Protein AF-A0A8S9LHL3-F1 (afdb_monomer)

Foldseek 3Di:
DDDDPVCVVPVDDDDPDDDPVPDDDDPVRVPDDDDDPPDDDPPPDDPDDDDDDPPDDDDPPDDPDADAEPPPRHGDDYVVPDPDDD

Solvent-accessible surface area (backbone atoms only — not comparable to full-atom values): 6345 Å² total; per-residue (Å²): 135,85,80,56,77,70,57,63,76,63,68,61,79,82,76,76,74,74,59,79,85,77,56,88,73,56,69,75,65,72,69,57,86,81,74,79,78,95,67,77,82,71,82,68,83,77,80,77,77,85,81,76,60,98,83,60,80,75,74,80,78,70,82,79,69,80,67,50,14,82,74,85,60,44,69,94,44,47,58,91,72,54,83,71,81,132

Mean predicted aligned error: 16.9 Å

pLDDT: mean 81.73, std 9.68, range [53.69, 95.31]

Radius of gyration: 30.1 Å; Cα contacts (8 Å, |Δi|>4): 29; chains: 1; bounding box: 59×50×63 Å

Sequence (86 aa):
MAHSVGEETYAGVISPHGDARDVDIPEEVSSHVVYPPNTKRQPGRRRKTRIPSTEEIRAPKKKVSKNRCGRCREEGHNRTNCTVPI

Organism: Brassica cretica (NCBI:txid69181)

Structure (mmCIF, N/CA/C/O backbone):
data_AF-A0A8S9LHL3-F1
#
_entry.id   AF-A0A8S9LHL3-F1
#
loop_
_atom_site.group_PDB
_atom_site.id
_atom_site.type_symbol
_atom_site.label_atom_id
_atom_site.label_alt_id
_atom_site.label_comp_id
_atom_site.label_asym_id
_atom_site.label_entity_id
_atom_site.label_seq_id
_atom_site.pdbx_PDB_ins_code
_atom_site.Cartn_x
_atom_site.Cartn_y
_atom_site.Cartn_z
_atom_site.occupancy
_atom_site.B_iso_or_equiv
_atom_site.auth_seq_id
_atom_site.auth_comp_id
_atom_site.auth_asym_id
_atom_site.auth_atom_id
_atom_site.pdbx_PDB_model_num
ATOM 1 N N . MET A 1 1 ? 32.964 29.438 -34.033 1.00 53.69 1 MET A N 1
ATOM 2 C CA . MET A 1 1 ? 32.246 29.313 -32.751 1.00 53.69 1 MET A CA 1
ATOM 3 C C . MET A 1 1 ? 32.976 28.241 -31.964 1.00 53.69 1 MET A C 1
ATOM 5 O O . MET A 1 1 ? 33.033 27.122 -32.449 1.00 53.69 1 MET A O 1
ATOM 9 N N . ALA A 1 2 ? 33.664 28.606 -30.881 1.00 59.62 2 ALA A N 1
ATOM 10 C CA . ALA A 1 2 ? 34.386 27.645 -30.048 1.00 59.62 2 ALA A CA 1
ATOM 11 C C . ALA A 1 2 ? 33.398 27.062 -29.034 1.00 59.62 2 ALA A C 1
ATOM 13 O O . ALA A 1 2 ? 32.792 27.827 -28.284 1.00 59.62 2 ALA A O 1
ATOM 14 N N . HIS A 1 3 ? 33.201 25.746 -29.056 1.00 60.97 3 HIS A N 1
ATOM 15 C CA . HIS A 1 3 ? 32.444 25.061 -28.013 1.00 60.97 3 HIS A CA 1
ATOM 16 C C . HIS A 1 3 ? 33.275 25.059 -26.727 1.00 60.97 3 HIS A C 1
ATOM 18 O O . HIS A 1 3 ? 34.505 24.987 -26.768 1.00 60.97 3 HIS A O 1
ATOM 24 N N . SER A 1 4 ? 32.623 25.229 -25.579 1.00 68.44 4 SER A N 1
ATOM 25 C CA . SER A 1 4 ? 33.324 25.198 -24.296 1.00 68.44 4 SER A CA 1
ATOM 26 C C . SER A 1 4 ? 33.719 23.754 -23.960 1.00 68.44 4 SER A C 1
ATOM 28 O O . SER A 1 4 ? 32.954 22.829 -24.218 1.00 68.44 4 SER A O 1
ATOM 30 N N . VAL A 1 5 ? 34.902 23.543 -23.369 1.00 66.75 5 VAL A N 1
ATOM 31 C CA . VAL A 1 5 ? 35.474 22.202 -23.082 1.00 66.75 5 VAL A CA 1
ATOM 32 C C . VAL A 1 5 ? 34.496 21.279 -22.330 1.00 66.75 5 VAL A C 1
ATOM 34 O O . VAL A 1 5 ? 34.534 20.064 -22.496 1.00 66.75 5 VAL A O 1
ATOM 37 N N . GLY A 1 6 ? 33.581 21.840 -21.532 1.00 63.91 6 GLY A N 1
ATOM 38 C CA . GLY A 1 6 ? 32.548 21.073 -20.829 1.00 63.91 6 GLY A CA 1
ATOM 39 C C . GLY A 1 6 ? 31.400 20.576 -21.719 1.00 63.91 6 GLY A C 1
ATOM 40 O O . GLY A 1 6 ? 30.850 19.513 -21.453 1.00 63.91 6 GLY A O 1
ATOM 41 N N . GLU A 1 7 ? 31.045 21.280 -22.794 1.00 64.50 7 GLU A N 1
ATOM 42 C CA . GLU A 1 7 ? 29.991 20.841 -23.724 1.00 64.50 7 GLU A CA 1
ATOM 43 C C . GLU A 1 7 ? 30.442 19.622 -24.537 1.00 64.50 7 GLU A C 1
ATOM 45 O O . GLU A 1 7 ? 29.655 18.707 -24.766 1.00 64.50 7 GLU A O 1
ATOM 50 N N . GLU A 1 8 ? 31.728 19.553 -24.889 1.00 66.50 8 GLU A N 1
ATOM 51 C CA . GLU A 1 8 ? 32.319 18.407 -25.590 1.00 66.50 8 GLU A CA 1
ATOM 52 C C . GLU A 1 8 ? 32.339 17.144 -24.716 1.00 66.50 8 GLU A C 1
ATOM 54 O O . GLU A 1 8 ? 32.074 16.049 -25.210 1.00 66.50 8 GLU A O 1
ATOM 59 N N . THR A 1 9 ? 32.569 17.282 -23.402 1.00 66.50 9 THR A N 1
ATOM 60 C CA . THR A 1 9 ? 32.614 16.129 -22.479 1.00 66.50 9 THR A CA 1
ATOM 61 C C . THR A 1 9 ? 31.280 15.399 -22.310 1.00 66.50 9 THR A C 1
ATOM 63 O O . THR A 1 9 ? 31.280 14.222 -21.957 1.00 66.50 9 THR A O 1
ATOM 66 N N . TYR A 1 10 ? 30.155 16.062 -22.599 1.00 67.06 10 TYR A N 1
ATOM 67 C CA . TYR A 1 10 ? 28.805 15.488 -22.516 1.00 67.06 10 TYR A CA 1
ATOM 68 C C . TYR A 1 10 ? 28.101 15.412 -23.879 1.00 67.06 10 TYR A C 1
ATOM 70 O O . TYR A 1 10 ? 26.910 15.112 -23.939 1.00 67.06 10 TYR A O 1
ATOM 78 N N . ALA A 1 11 ? 28.817 15.670 -24.977 1.00 71.19 11 ALA A N 1
ATOM 79 C CA . ALA A 1 11 ? 28.249 15.646 -26.324 1.00 71.19 11 ALA A CA 1
ATOM 80 C C . ALA A 1 11 ? 27.899 14.224 -26.810 1.00 71.19 11 ALA A C 1
ATOM 82 O O . ALA A 1 11 ? 27.089 14.066 -27.722 1.00 71.19 11 ALA A O 1
ATOM 83 N N . GLY A 1 12 ? 28.501 13.185 -26.221 1.00 71.38 12 GLY A N 1
ATOM 84 C CA . GLY A 1 12 ? 28.257 11.782 -26.564 1.00 71.38 12 GLY A CA 1
ATOM 85 C C . GLY A 1 12 ? 27.268 11.087 -25.625 1.00 71.38 12 GLY A C 1
ATOM 86 O O . GLY A 1 12 ? 27.223 11.366 -24.428 1.00 71.38 12 GLY A O 1
ATOM 87 N N . VAL A 1 13 ? 26.504 10.125 -26.152 1.00 73.06 13 VAL A N 1
ATOM 88 C CA . VAL A 1 13 ? 25.666 9.232 -25.335 1.00 73.06 13 VAL A CA 1
ATOM 89 C C . VAL A 1 13 ? 26.577 8.291 -24.545 1.00 73.06 13 VAL A C 1
ATOM 91 O O . VAL A 1 13 ? 27.213 7.403 -25.111 1.00 73.06 13 VAL A O 1
ATOM 94 N N . ILE A 1 14 ? 26.648 8.486 -23.230 1.00 71.38 14 ILE A N 1
ATOM 95 C CA . ILE A 1 14 ? 27.388 7.607 -22.322 1.00 71.38 14 ILE A CA 1
ATOM 96 C C . ILE A 1 14 ? 26.507 6.383 -22.059 1.00 71.38 14 ILE A C 1
ATOM 98 O O . ILE A 1 14 ? 25.474 6.496 -21.405 1.00 71.38 14 ILE A O 1
ATOM 102 N N . SER A 1 15 ? 26.914 5.227 -22.588 1.00 66.19 15 SER A N 1
ATOM 103 C CA . SER A 1 15 ? 26.201 3.944 -22.480 1.00 66.19 15 SER A CA 1
ATOM 104 C C . SER A 1 15 ? 24.821 3.939 -23.156 1.00 66.19 15 SER A C 1
ATOM 106 O O . SER A 1 15 ? 23.799 3.901 -22.468 1.00 66.19 15 SER A O 1
ATOM 108 N N . PRO A 1 16 ? 24.755 3.945 -24.503 1.00 74.38 16 PRO A N 1
ATOM 109 C CA . PRO A 1 16 ? 23.496 3.706 -25.189 1.00 74.38 16 PRO A CA 1
ATOM 110 C C . PRO A 1 16 ? 23.018 2.295 -24.837 1.00 74.38 16 PRO A C 1
ATOM 112 O O . PRO A 1 16 ? 23.617 1.297 -25.236 1.00 74.38 16 PRO A O 1
ATOM 115 N N . HIS A 1 17 ? 21.953 2.206 -24.048 1.00 75.12 17 HIS A N 1
ATOM 116 C CA . HIS A 1 17 ? 21.217 0.959 -23.928 1.00 75.12 17 HIS A CA 1
ATOM 117 C C . HIS A 1 17 ? 20.628 0.641 -25.306 1.00 75.12 17 HIS A C 1
ATOM 119 O O . HIS A 1 17 ? 20.045 1.524 -25.937 1.00 75.12 17 HIS A O 1
ATOM 125 N N . GLY A 1 18 ? 20.820 -0.591 -25.784 1.00 79.94 18 GLY A N 1
ATOM 126 C CA . GLY A 1 18 ? 20.163 -1.052 -27.006 1.00 79.94 18 GLY A CA 1
ATOM 127 C C . GLY A 1 18 ? 18.644 -0.932 -26.880 1.00 79.94 18 GLY A C 1
ATOM 128 O O . GLY A 1 18 ? 18.109 -0.978 -25.765 1.00 79.94 18 GLY A O 1
ATOM 129 N N . ASP A 1 19 ? 17.951 -0.756 -28.006 1.00 81.19 19 ASP A N 1
ATOM 130 C CA . ASP A 1 19 ? 16.492 -0.774 -27.999 1.00 81.19 19 ASP A CA 1
ATOM 131 C C . ASP 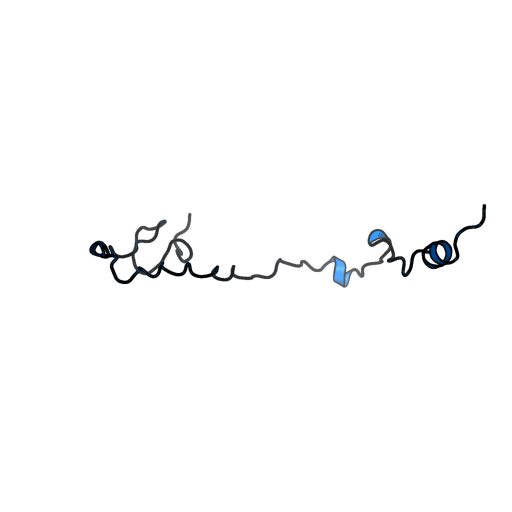A 1 19 ? 16.034 -2.158 -27.518 1.00 81.19 19 ASP A C 1
ATOM 133 O O . ASP A 1 19 ? 16.565 -3.189 -27.933 1.00 81.19 19 ASP A O 1
ATOM 137 N N . ALA A 1 20 ? 15.042 -2.202 -26.629 1.00 79.81 20 ALA A N 1
ATOM 138 C CA . ALA A 1 20 ? 14.493 -3.461 -26.133 1.00 79.81 20 ALA A CA 1
ATOM 139 C C . ALA A 1 20 ? 13.932 -4.337 -27.270 1.00 79.81 20 ALA A C 1
ATOM 141 O O . ALA A 1 20 ? 13.791 -5.545 -27.102 1.00 79.81 20 ALA A O 1
ATOM 142 N N . ARG A 1 21 ? 13.613 -3.728 -28.420 1.00 82.00 21 ARG A N 1
ATOM 143 C CA . ARG A 1 21 ? 13.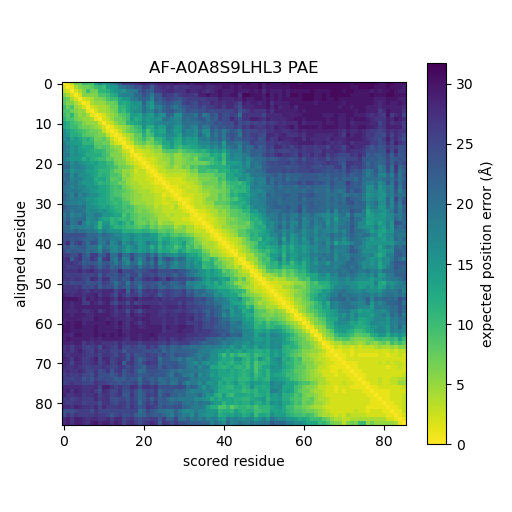150 -4.407 -29.637 1.00 82.00 21 ARG A CA 1
ATOM 144 C C . ARG A 1 21 ? 14.253 -5.152 -30.388 1.00 82.00 21 ARG A C 1
ATOM 146 O O . ARG A 1 21 ? 13.920 -6.057 -31.146 1.00 82.00 21 ARG A O 1
ATOM 153 N N . ASP A 1 22 ? 15.514 -4.789 -30.168 1.00 86.81 22 ASP A N 1
ATOM 154 C CA . ASP A 1 22 ? 16.680 -5.377 -30.838 1.00 86.81 22 ASP A CA 1
ATOM 155 C C . ASP A 1 22 ? 17.276 -6.555 -30.043 1.00 86.81 22 ASP A C 1
ATOM 157 O O . ASP A 1 22 ? 18.322 -7.095 -30.401 1.00 86.81 22 ASP A O 1
ATOM 161 N N . VAL A 1 23 ? 16.640 -6.945 -28.934 1.00 86.12 23 VAL A N 1
ATOM 162 C CA . VAL A 1 23 ? 17.095 -8.041 -28.075 1.00 86.12 23 VAL A CA 1
ATOM 163 C C . VAL A 1 23 ? 16.430 -9.346 -28.504 1.00 86.12 23 VAL A C 1
ATOM 165 O O . VAL A 1 23 ? 15.214 -9.498 -28.388 1.00 86.12 23 VAL A O 1
ATOM 168 N N . ASP A 1 24 ? 17.237 -10.319 -28.927 1.00 89.06 24 ASP A N 1
ATOM 169 C CA . ASP A 1 24 ? 16.774 -11.683 -29.185 1.00 89.06 24 ASP A CA 1
ATOM 170 C C . ASP A 1 24 ? 16.405 -12.378 -27.864 1.00 89.06 24 ASP A C 1
ATOM 172 O O . ASP A 1 24 ? 17.261 -12.677 -27.027 1.00 89.06 24 ASP A O 1
ATOM 176 N N . ILE A 1 25 ? 15.109 -12.634 -27.662 1.00 87.56 25 ILE A N 1
ATOM 177 C CA . ILE A 1 25 ? 14.585 -13.328 -26.478 1.00 87.56 25 ILE A CA 1
ATOM 178 C C . ILE A 1 25 ? 14.507 -14.834 -26.785 1.00 87.56 25 ILE A C 1
ATOM 180 O O . ILE A 1 25 ? 13.762 -15.217 -27.689 1.00 87.56 25 ILE A O 1
ATO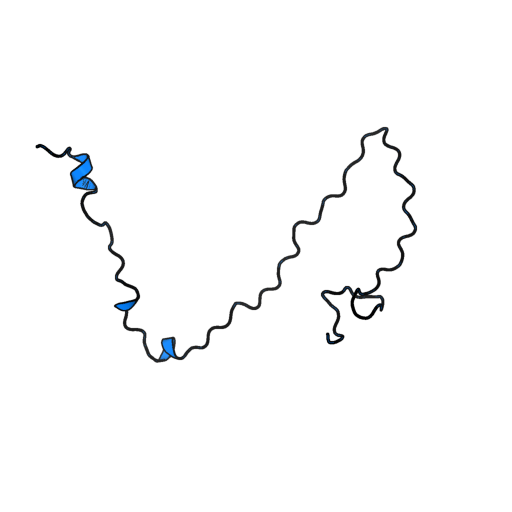M 184 N N . PRO A 1 26 ? 15.211 -15.707 -26.035 1.00 93.19 26 PRO A N 1
ATOM 185 C CA . PRO A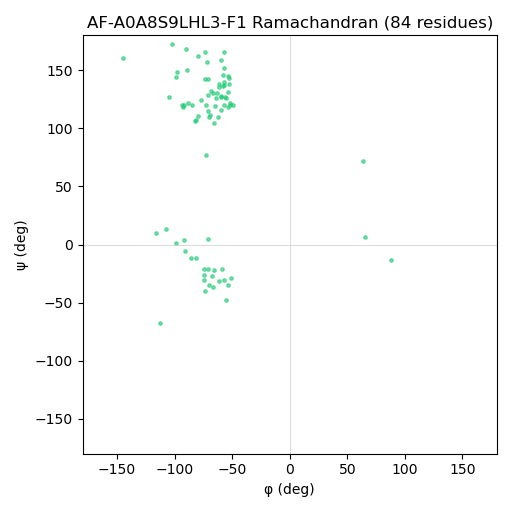 1 26 ? 15.111 -17.154 -26.213 1.00 93.19 26 PRO A CA 1
ATOM 186 C C . PRO A 1 26 ? 13.674 -17.662 -26.045 1.00 93.19 26 PRO A C 1
ATOM 188 O O . PRO A 1 26 ? 12.932 -17.171 -25.191 1.00 93.19 26 PRO A O 1
ATOM 191 N N . GLU A 1 27 ? 13.298 -18.692 -26.806 1.00 90.56 27 GLU A N 1
ATOM 192 C CA . GLU A 1 27 ? 11.936 -19.254 -26.800 1.00 90.56 27 GLU A CA 1
ATOM 193 C C . GLU A 1 27 ? 11.518 -19.813 -25.433 1.00 90.56 27 GLU A C 1
ATOM 195 O O . GLU A 1 27 ? 10.361 -19.714 -25.015 1.00 90.56 27 GLU A O 1
ATOM 200 N N . GLU A 1 28 ? 12.490 -20.322 -24.678 1.00 90.56 28 GLU A N 1
ATOM 201 C CA . GLU A 1 28 ? 12.287 -20.702 -23.287 1.00 90.56 28 GLU A CA 1
ATOM 202 C C . GLU A 1 28 ? 11.744 -19.519 -22.487 1.00 90.56 28 GLU A C 1
ATOM 204 O O . GLU A 1 28 ? 10.735 -19.671 -21.826 1.00 90.56 28 GLU A O 1
ATOM 209 N N . VAL A 1 29 ? 12.316 -18.318 -22.598 1.00 88.50 29 VAL A N 1
ATOM 210 C CA . VAL A 1 29 ? 11.883 -17.140 -21.826 1.00 88.50 29 VAL A CA 1
ATOM 211 C C . VAL A 1 29 ? 10.558 -16.574 -22.341 1.00 88.50 29 VAL A C 1
ATOM 213 O O . VAL A 1 29 ? 9.706 -16.201 -21.535 1.00 88.50 29 VAL A O 1
ATOM 216 N N . SER A 1 30 ? 10.354 -16.523 -23.661 1.00 87.75 30 SER A N 1
ATOM 217 C CA . SER A 1 30 ? 9.135 -15.951 -24.256 1.00 87.75 30 SER A CA 1
ATOM 218 C C . SER A 1 30 ? 7.877 -16.779 -23.971 1.00 87.75 30 SER A C 1
ATOM 220 O O . SER A 1 30 ? 6.779 -16.228 -23.895 1.00 87.75 30 SER A O 1
ATOM 222 N N . SER A 1 31 ? 8.034 -18.089 -23.763 1.00 91.50 31 SER A N 1
ATOM 223 C CA . SER A 1 31 ? 6.940 -19.005 -23.427 1.00 91.50 31 SER A CA 1
ATOM 224 C C . SER A 1 31 ? 6.541 -18.995 -21.944 1.00 91.50 31 SER A C 1
ATOM 226 O O . SER A 1 31 ? 5.488 -19.535 -21.590 1.00 91.50 31 SER A O 1
ATOM 228 N N . HIS A 1 32 ? 7.325 -18.366 -21.058 1.00 91.25 32 HIS A N 1
ATOM 229 C CA . HIS A 1 32 ? 6.987 -18.300 -19.634 1.00 91.25 32 HIS A CA 1
ATOM 230 C C . HIS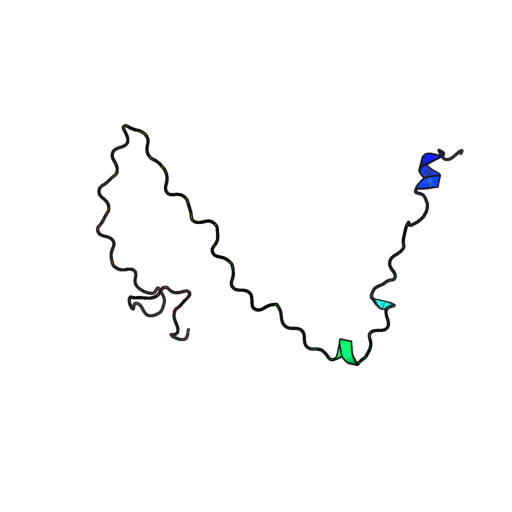 A 1 32 ? 5.814 -17.347 -19.372 1.00 91.25 32 HIS A C 1
ATOM 232 O O . HIS A 1 32 ? 5.896 -16.135 -19.570 1.00 91.25 32 HIS A O 1
ATOM 238 N N . VAL A 1 33 ? 4.735 -17.885 -18.803 1.00 91.00 33 VAL A N 1
ATOM 239 C CA . VAL A 1 33 ? 3.628 -17.078 -18.277 1.00 91.00 33 VAL A CA 1
ATOM 240 C C . VAL A 1 33 ? 3.993 -16.581 -16.878 1.00 91.00 33 VAL A C 1
ATOM 242 O O . VAL A 1 33 ? 3.979 -17.341 -15.909 1.00 91.00 33 VAL A O 1
ATOM 245 N N . VAL A 1 34 ? 4.313 -15.291 -16.759 1.00 89.38 34 VAL A N 1
ATOM 246 C CA . VAL A 1 34 ? 4.622 -14.654 -15.471 1.00 89.38 34 VAL A CA 1
ATOM 247 C C . VAL A 1 34 ? 3.363 -14.018 -14.889 1.00 89.38 34 VAL A C 1
ATOM 249 O O . VAL A 1 34 ? 2.769 -13.116 -15.479 1.00 89.38 34 VAL A O 1
ATOM 252 N N . TYR A 1 35 ? 2.967 -14.461 -13.698 1.00 90.81 35 TYR A N 1
ATOM 253 C CA . TYR A 1 35 ? 1.892 -13.825 -12.942 1.00 90.81 35 TYR A CA 1
ATOM 254 C C . TYR A 1 35 ? 2.440 -12.711 -12.045 1.00 90.81 35 TYR A C 1
ATOM 256 O O . TYR A 1 35 ? 3.564 -12.816 -11.545 1.00 90.81 35 TYR A O 1
ATOM 264 N N . PRO A 1 36 ? 1.645 -11.662 -11.770 1.00 88.62 36 PRO A N 1
ATOM 265 C CA . PRO A 1 36 ? 1.985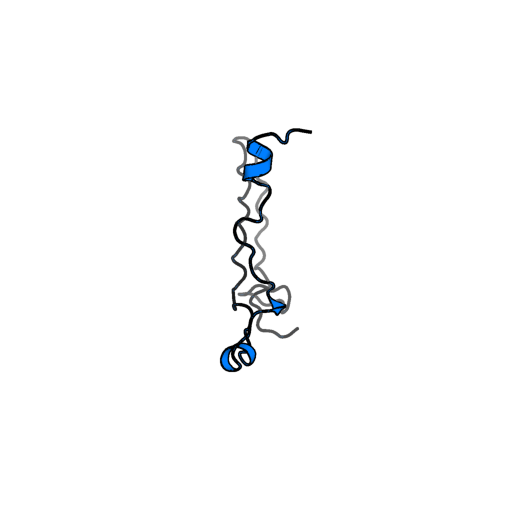 -10.698 -10.737 1.00 88.62 36 PRO A CA 1
ATOM 266 C C . PRO A 1 36 ? 2.262 -11.415 -9.410 1.00 88.62 36 PRO A C 1
ATOM 268 O O . PRO A 1 36 ? 1.590 -12.405 -9.094 1.00 88.62 36 PRO A O 1
ATOM 271 N N . PRO A 1 37 ? 3.209 -10.919 -8.598 1.00 88.00 37 PRO A N 1
ATOM 272 C CA . PRO A 1 37 ? 3.502 -11.538 -7.320 1.00 88.00 37 PRO A CA 1
ATOM 273 C C . PRO A 1 37 ? 2.237 -11.527 -6.458 1.00 88.00 37 PRO A C 1
ATOM 275 O O . PRO A 1 37 ? 1.613 -10.478 -6.260 1.00 88.00 37 PRO A O 1
ATOM 278 N N . ASN A 1 38 ? 1.863 -12.697 -5.934 1.00 85.38 38 ASN A N 1
ATOM 279 C CA . ASN A 1 38 ? 0.702 -12.845 -5.061 1.00 85.38 38 ASN A CA 1
ATOM 280 C C . ASN A 1 38 ? 1.007 -12.234 -3.686 1.00 85.38 38 ASN A C 1
ATOM 282 O O . ASN A 1 38 ? 1.342 -12.916 -2.718 1.00 85.38 38 ASN A O 1
ATOM 286 N N . THR A 1 39 ? 0.955 -10.908 -3.625 1.00 83.38 39 THR A N 1
ATOM 287 C CA . THR A 1 39 ? 1.251 -10.128 -2.431 1.00 83.38 39 THR A CA 1
ATOM 288 C C . THR A 1 39 ? -0.045 -9.62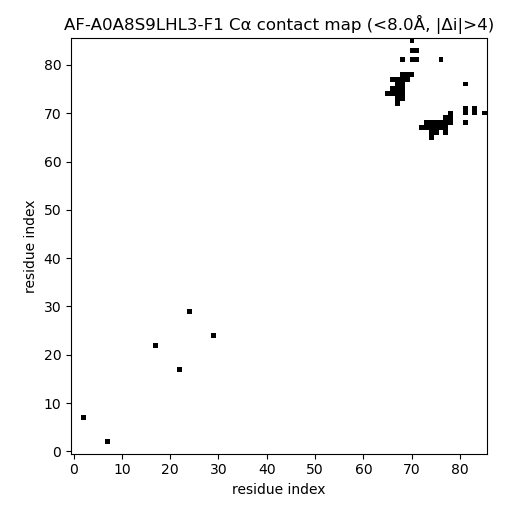4 -1.822 1.00 83.38 39 THR A C 1
ATOM 290 O O . THR A 1 39 ? -0.875 -8.977 -2.463 1.00 83.38 39 THR A O 1
ATOM 293 N N . LYS A 1 40 ? -0.227 -9.899 -0.530 1.00 79.88 40 LYS A N 1
ATOM 294 C CA . LYS A 1 40 ? -1.275 -9.235 0.243 1.00 79.88 40 LYS A CA 1
ATOM 295 C C . LYS A 1 40 ? -0.885 -7.769 0.384 1.00 79.88 40 LYS A C 1
ATOM 297 O O . LYS A 1 40 ? 0.240 -7.468 0.785 1.00 79.88 40 LYS A O 1
ATOM 302 N N . ARG A 1 41 ? -1.822 -6.854 0.108 1.00 79.94 41 ARG A N 1
ATOM 303 C CA . ARG A 1 41 ? -1.646 -5.443 0.476 1.00 79.94 41 ARG A CA 1
ATOM 304 C C . ARG A 1 41 ? -1.327 -5.392 1.964 1.00 79.94 41 ARG A C 1
ATOM 306 O O . ARG A 1 41 ? -2.133 -5.846 2.779 1.00 79.94 41 ARG A O 1
ATOM 313 N N . GLN A 1 42 ? -0.151 -4.872 2.299 1.00 81.31 42 GLN A N 1
ATOM 314 C CA . GLN A 1 42 ? 0.230 -4.702 3.692 1.00 81.31 42 GLN A CA 1
ATOM 315 C C . GLN A 1 42 ? -0.825 -3.832 4.383 1.00 81.31 42 GLN A C 1
ATOM 317 O O . GLN A 1 42 ? -1.321 -2.875 3.772 1.00 81.31 42 GLN A O 1
ATOM 322 N N . PRO A 1 43 ? -1.202 -4.147 5.634 1.00 77.00 43 PRO A N 1
ATOM 323 C CA . PRO A 1 43 ? -2.043 -3.260 6.412 1.00 77.00 43 PRO A CA 1
ATOM 324 C C . PRO A 1 43 ? -1.409 -1.870 6.394 1.00 77.00 43 PRO A C 1
ATOM 326 O O . PRO A 1 43 ? -0.252 -1.701 6.777 1.00 77.00 43 PRO A O 1
ATOM 329 N N . GLY A 1 44 ? -2.152 -0.875 5.910 1.00 85.25 44 GLY A N 1
ATOM 330 C CA . GLY A 1 44 ? -1.684 0.503 5.948 1.00 85.25 44 GLY A CA 1
ATOM 331 C C . GLY A 1 44 ? -1.367 0.923 7.383 1.00 85.25 44 GLY A C 1
ATOM 332 O O . GLY A 1 44 ? -1.781 0.284 8.356 1.00 85.25 44 GLY A O 1
ATOM 333 N N . ARG A 1 45 ? -0.658 2.042 7.536 1.00 83.56 45 ARG A N 1
ATOM 334 C CA . ARG A 1 45 ? -0.339 2.579 8.859 1.00 83.56 45 ARG A CA 1
ATOM 335 C C . ARG A 1 45 ? -1.611 2.716 9.695 1.00 83.56 45 ARG A C 1
ATOM 337 O O . ARG A 1 45 ? -2.521 3.469 9.340 1.00 83.56 45 ARG A O 1
ATOM 344 N N . ARG A 1 46 ? -1.659 2.023 10.837 1.00 75.81 46 ARG A N 1
ATOM 345 C CA . ARG A 1 46 ? -2.773 2.150 11.781 1.00 75.81 46 ARG A CA 1
ATOM 346 C C . ARG A 1 46 ? -2.921 3.625 12.152 1.00 75.81 46 ARG A C 1
ATOM 348 O O . ARG A 1 46 ? -1.952 4.269 12.561 1.00 75.81 46 ARG A O 1
ATOM 355 N N . ARG A 1 47 ? -4.128 4.175 11.990 1.00 77.31 47 ARG A N 1
ATOM 356 C CA . ARG A 1 47 ? -4.424 5.541 12.436 1.00 77.31 47 ARG A CA 1
ATOM 357 C C . ARG A 1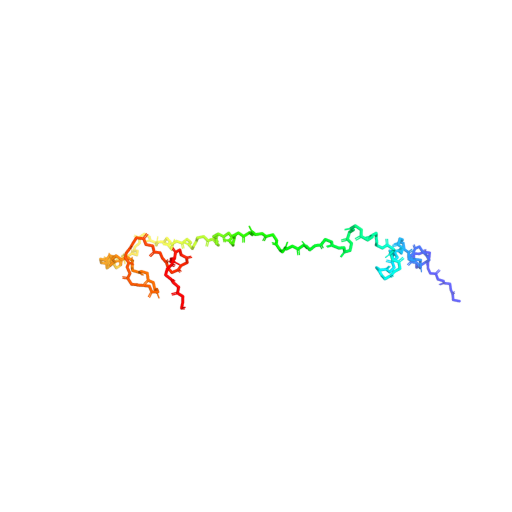 47 ? -4.126 5.610 13.935 1.00 77.31 47 ARG A C 1
ATOM 359 O O . ARG A 1 47 ? -4.709 4.848 14.706 1.00 77.31 47 ARG A O 1
ATOM 366 N N . LYS A 1 48 ? -3.196 6.480 14.343 1.00 78.88 48 LYS A N 1
ATOM 367 C CA . LYS A 1 48 ? -2.992 6.775 15.764 1.00 78.88 48 LYS A CA 1
ATOM 368 C C . LYS A 1 48 ? -4.274 7.437 16.259 1.00 78.88 48 LYS A C 1
ATOM 370 O O . LYS A 1 48 ? -4.744 8.395 15.648 1.00 78.88 48 LYS A O 1
ATOM 375 N N . THR A 1 49 ? -4.865 6.906 17.322 1.00 73.62 49 THR A N 1
ATOM 376 C CA . THR A 1 49 ? -5.940 7.614 18.019 1.00 73.62 49 THR A CA 1
ATOM 377 C C . THR A 1 49 ? -5.376 8.923 18.557 1.00 73.62 49 THR A C 1
ATOM 379 O O . THR A 1 49 ? -4.252 8.940 19.060 1.00 73.62 49 THR A O 1
ATOM 382 N N . ARG A 1 50 ? -6.139 10.011 18.441 1.00 83.31 50 ARG A N 1
ATOM 383 C CA . ARG A 1 50 ? -5.752 11.320 18.975 1.00 83.31 50 ARG A CA 1
ATOM 384 C C . ARG A 1 50 ? -5.497 11.216 20.485 1.00 83.31 50 ARG A C 1
ATOM 386 O O . ARG A 1 50 ? -6.269 10.568 21.194 1.00 83.31 50 ARG A O 1
ATOM 393 N N . ILE A 1 51 ? -4.419 11.835 20.958 1.00 81.81 51 ILE A N 1
ATOM 394 C CA . ILE A 1 51 ? -4.127 11.975 22.388 1.00 81.81 51 ILE A CA 1
ATOM 395 C C . 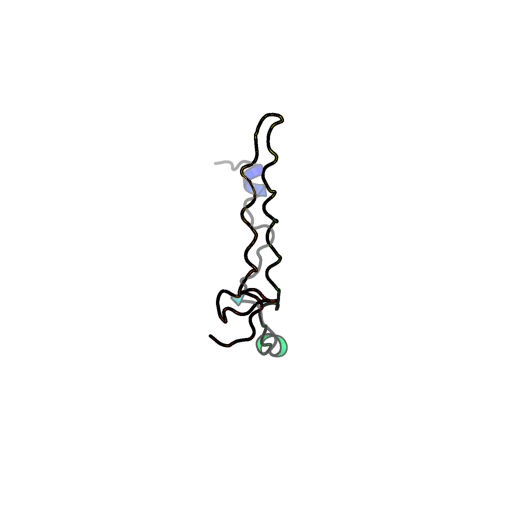ILE A 1 51 ? -4.820 13.268 22.855 1.00 81.81 51 ILE A C 1
ATOM 397 O O . ILE A 1 51 ? -4.576 14.307 22.244 1.00 81.81 51 ILE A O 1
ATOM 401 N N . PRO A 1 52 ? -5.722 13.218 23.851 1.00 79.19 52 PRO A N 1
ATOM 402 C CA . PRO A 1 52 ? -6.356 14.412 24.406 1.00 79.19 52 PRO A CA 1
ATOM 403 C C . PRO A 1 52 ? -5.379 15.244 25.241 1.00 79.19 52 PRO A C 1
ATOM 405 O O . PRO A 1 52 ? -4.404 14.704 25.767 1.00 79.19 52 PRO A O 1
ATOM 408 N N . SER A 1 53 ? -5.669 16.535 25.392 1.00 85.88 53 SER A N 1
ATOM 409 C CA . SER A 1 53 ? -5.023 17.386 26.396 1.00 85.88 53 SER A CA 1
ATOM 410 C C . SER A 1 53 ? -5.537 17.060 27.804 1.00 85.88 53 SER A C 1
ATOM 412 O O . SER A 1 53 ? -6.552 16.380 27.962 1.00 85.88 53 SER A O 1
ATOM 414 N N . THR A 1 54 ? -4.833 17.546 28.830 1.00 82.38 54 THR A N 1
ATOM 415 C CA . THR A 1 54 ? -5.113 17.260 30.249 1.00 82.38 54 THR A CA 1
ATOM 416 C C . THR A 1 54 ? -6.556 17.566 30.663 1.00 82.38 54 THR A C 1
ATOM 418 O O . THR A 1 54 ? -7.125 16.827 31.459 1.00 82.38 54 THR A O 1
ATOM 421 N N . GLU A 1 55 ? -7.166 18.606 30.096 1.00 88.94 55 GLU A N 1
ATOM 422 C CA . GLU A 1 55 ? -8.516 19.061 30.463 1.00 88.94 55 GLU A CA 1
ATOM 423 C C . GLU A 1 55 ? -9.618 18.562 29.517 1.00 88.94 55 GLU A C 1
ATOM 425 O O . GLU A 1 55 ? -10.794 18.875 29.693 1.00 88.94 55 GLU A O 1
ATOM 430 N N . GLU A 1 56 ? -9.280 17.772 28.496 1.00 87.38 56 GLU A N 1
ATOM 431 C CA . GLU A 1 56 ? -10.288 17.306 27.553 1.00 87.38 56 GLU A CA 1
ATOM 432 C C . GLU A 1 56 ? -11.060 16.093 28.100 1.00 87.38 56 GLU A C 1
ATOM 434 O O . GLU A 1 56 ? -10.580 14.952 28.112 1.00 87.38 56 GLU A O 1
ATOM 439 N N . ILE A 1 57 ? -12.315 16.330 28.490 1.00 80.19 57 ILE A N 1
ATOM 440 C CA . ILE A 1 57 ? -13.251 15.287 28.919 1.00 80.19 57 ILE A CA 1
ATOM 441 C C . ILE A 1 57 ? -13.677 14.454 27.704 1.00 80.19 57 ILE A C 1
ATOM 443 O O . ILE A 1 57 ? -14.352 14.929 26.789 1.00 80.19 57 ILE A O 1
ATOM 447 N N . ARG A 1 58 ? -13.312 13.167 27.695 1.00 73.00 58 ARG A N 1
ATOM 448 C CA . ARG A 1 58 ? -13.758 12.237 26.649 1.00 73.00 58 ARG A CA 1
ATOM 449 C C . ARG A 1 58 ? -15.245 11.941 26.820 1.00 73.00 58 ARG A C 1
ATOM 451 O O . ARG A 1 58 ? -15.664 11.490 27.883 1.00 73.00 58 ARG A O 1
ATOM 458 N N . ALA A 1 59 ? -16.016 12.090 25.743 1.00 79.12 59 ALA A N 1
ATOM 459 C CA . ALA A 1 59 ? -17.381 11.579 25.695 1.00 79.12 59 ALA A CA 1
ATOM 460 C C . ALA A 1 59 ? -17.411 10.081 26.079 1.00 79.12 59 ALA A C 1
ATOM 462 O O . ALA A 1 59 ? -16.489 9.337 25.709 1.00 79.12 59 ALA A O 1
ATOM 463 N N . PRO A 1 60 ? -18.452 9.613 26.795 1.00 76.56 60 PRO A N 1
ATOM 464 C CA . PRO A 1 60 ? -18.573 8.211 27.164 1.00 76.56 60 PRO A CA 1
ATOM 465 C C . PRO A 1 60 ? -18.522 7.347 25.904 1.00 76.56 60 PRO A C 1
ATOM 467 O O . PRO A 1 60 ? -19.257 7.569 24.936 1.00 76.56 60 PRO A O 1
ATOM 470 N N . LYS A 1 61 ? -17.618 6.360 25.896 1.00 70.81 61 LYS A N 1
ATOM 471 C CA . LYS A 1 61 ? -17.512 5.414 24.784 1.00 70.81 61 LYS A CA 1
ATOM 472 C C . LYS A 1 61 ? -18.855 4.698 24.659 1.00 70.81 61 LYS A C 1
ATOM 474 O O . LYS A 1 61 ? -19.252 3.973 25.570 1.00 70.81 61 LYS A O 1
ATOM 479 N N . LYS A 1 62 ? -19.550 4.890 23.533 1.00 74.25 62 LYS A N 1
ATOM 480 C CA . LYS A 1 62 ? -20.725 4.078 23.190 1.00 74.25 62 LYS A CA 1
ATOM 481 C C . LYS A 1 62 ? -20.325 2.604 23.286 1.00 74.25 62 LYS A C 1
ATOM 483 O O . LYS A 1 62 ? -19.222 2.248 22.864 1.00 74.25 62 LYS A O 1
ATOM 488 N N . LYS A 1 63 ? -21.204 1.763 23.849 1.00 73.19 63 LYS A N 1
ATOM 489 C CA . LYS A 1 63 ? -21.005 0.307 23.878 1.00 73.19 63 LYS A CA 1
ATOM 490 C C . LYS A 1 63 ? -20.642 -0.135 22.462 1.00 73.19 63 LYS A C 1
ATOM 492 O O . LYS A 1 63 ? -21.396 0.130 21.528 1.00 73.19 63 LYS A O 1
ATOM 497 N N . VAL A 1 64 ? -19.462 -0.732 22.303 1.00 71.50 64 VAL A N 1
ATOM 498 C CA . VAL A 1 64 ? -19.002 -1.228 21.006 1.00 71.50 64 VAL A CA 1
ATOM 499 C C . VAL A 1 64 ? -19.945 -2.361 20.628 1.00 71.50 64 VAL A C 1
ATOM 501 O O . VAL A 1 64 ? -19.895 -3.436 21.223 1.00 71.50 64 VAL A O 1
ATOM 504 N N . SER A 1 65 ? -20.857 -2.105 19.690 1.00 76.31 65 SER A N 1
ATOM 505 C CA . SER A 1 65 ? -21.627 -3.174 19.064 1.00 76.31 65 SER A CA 1
ATOM 506 C C . SER A 1 65 ? -20.639 -4.149 18.442 1.00 76.31 65 SER A C 1
ATOM 508 O O . SER A 1 65 ? -19.665 -3.713 17.822 1.00 76.31 65 SER A O 1
ATOM 510 N N . LYS A 1 66 ? -20.873 -5.451 18.594 1.00 82.50 66 LYS A N 1
ATOM 511 C CA . LYS A 1 66 ? -20.018 -6.458 17.970 1.00 82.50 66 LYS A CA 1
ATOM 512 C C . LYS A 1 66 ? -19.908 -6.176 16.470 1.00 82.50 66 LYS A C 1
ATOM 514 O O . LYS A 1 66 ? -20.914 -5.926 15.804 1.00 82.50 66 LYS A O 1
ATOM 519 N N . ASN A 1 67 ? -18.681 -6.170 15.955 1.00 85.50 67 ASN A N 1
ATOM 520 C CA . ASN A 1 67 ? -18.444 -5.927 14.539 1.00 85.50 67 ASN A CA 1
ATOM 521 C C . ASN A 1 67 ? -19.065 -7.071 13.731 1.00 85.50 67 ASN A C 1
ATOM 523 O O . ASN A 1 67 ? -18.669 -8.225 13.890 1.00 85.50 67 ASN A O 1
ATOM 527 N N . ARG A 1 68 ? -20.020 -6.732 12.863 1.00 93.19 68 ARG A N 1
ATOM 528 C CA . ARG A 1 68 ? -20.631 -7.657 11.906 1.00 93.19 68 ARG A CA 1
ATOM 529 C C . ARG A 1 68 ? -19.998 -7.485 10.534 1.00 93.19 68 ARG A C 1
ATOM 531 O O . ARG A 1 68 ? -19.659 -6.371 10.125 1.00 93.19 68 ARG A O 1
ATOM 538 N N . CYS A 1 69 ? -19.854 -8.584 9.811 1.00 94.12 69 CYS A N 1
ATOM 539 C CA . CYS A 1 69 ? -19.329 -8.595 8.462 1.00 94.12 69 CYS A CA 1
ATOM 540 C C . CYS A 1 69 ? -20.207 -7.741 7.534 1.00 94.12 69 CYS A C 1
ATOM 542 O O . CYS A 1 69 ? -21.409 -7.958 7.412 1.00 94.12 69 CYS A O 1
ATOM 544 N N . GLY A 1 70 ? -19.605 -6.796 6.810 1.00 91.12 70 GLY A N 1
ATOM 545 C CA . GLY A 1 70 ? -20.319 -5.950 5.845 1.00 91.12 70 GLY A CA 1
ATOM 546 C C . GLY A 1 70 ? -20.788 -6.665 4.567 1.00 91.12 70 GLY A C 1
ATOM 547 O O . GLY A 1 70 ? -21.242 -5.985 3.650 1.00 91.12 70 GLY A O 1
ATOM 548 N N . ARG A 1 71 ? -20.612 -7.992 4.458 1.00 94.12 71 ARG A N 1
ATOM 549 C CA . ARG A 1 71 ? -21.152 -8.838 3.377 1.00 94.12 71 ARG A CA 1
ATOM 550 C C . ARG A 1 71 ? -22.220 -9.789 3.927 1.00 94.12 71 ARG A C 1
ATOM 552 O O . ARG A 1 71 ? -23.391 -9.588 3.636 1.00 94.12 71 ARG A O 1
ATOM 559 N N . CYS A 1 72 ? -21.843 -10.756 4.769 1.00 95.31 72 CYS A N 1
ATOM 560 C CA . CYS A 1 72 ? -22.768 -11.776 5.286 1.00 95.31 72 CYS A CA 1
ATOM 561 C C . CYS A 1 72 ? -23.463 -11.417 6.612 1.00 95.31 72 CYS A C 1
ATOM 563 O O . CYS A 1 72 ? -24.331 -12.155 7.058 1.00 95.31 72 CYS A O 1
ATOM 565 N N . ARG A 1 73 ? -23.115 -10.289 7.250 1.00 93.56 73 ARG A N 1
ATOM 566 C CA . ARG A 1 73 ? -23.692 -9.810 8.527 1.00 93.56 73 ARG A CA 1
ATOM 567 C C . ARG A 1 73 ? -23.414 -10.700 9.750 1.00 93.56 73 ARG A C 1
ATOM 569 O O . ARG A 1 73 ? -23.900 -10.378 10.833 1.00 93.56 73 ARG A O 1
ATOM 576 N N . GLU A 1 74 ? -22.590 -11.736 9.611 1.00 94.12 74 GLU A N 1
ATOM 577 C CA . GLU A 1 74 ? -22.132 -12.588 10.715 1.00 94.12 74 GLU A CA 1
ATOM 578 C C . GLU A 1 74 ? -20.987 -11.952 11.515 1.00 94.12 74 GLU A C 1
ATOM 580 O O . GLU A 1 74 ? -20.322 -11.016 11.065 1.00 94.12 74 GLU A O 1
ATOM 585 N N . GLU A 1 75 ? -20.763 -12.456 12.725 1.00 93.50 75 GLU A N 1
ATOM 586 C CA . GLU A 1 75 ? -19.685 -12.020 13.617 1.00 93.50 75 GLU A CA 1
ATOM 587 C C . GLU A 1 75 ? -18.403 -12.848 13.389 1.00 93.50 75 GLU A C 1
ATOM 589 O O . GLU A 1 75 ? -18.401 -13.861 12.695 1.00 93.50 75 GLU A O 1
ATOM 594 N N . GLY A 1 76 ? -17.277 -12.409 13.959 1.00 92.19 76 GLY A N 1
ATOM 595 C CA . GLY A 1 76 ? -16.013 -13.164 13.935 1.00 92.19 76 GLY A CA 1
ATOM 596 C C . GLY A 1 76 ? -15.113 -12.909 12.723 1.00 92.19 76 GLY A C 1
ATOM 597 O O . GLY A 1 76 ? -13.926 -13.221 12.773 1.00 92.19 76 GLY A O 1
ATOM 598 N N . HIS A 1 77 ? -15.617 -12.260 11.672 1.00 93.06 77 HIS A N 1
ATOM 599 C CA . HIS A 1 77 ? -14.808 -11.845 10.527 1.00 93.06 77 HIS A CA 1
ATOM 600 C C . HIS A 1 77 ? -15.270 -10.500 9.946 1.00 93.06 77 HIS A C 1
ATOM 602 O O . HIS A 1 77 ? -16.378 -10.023 10.189 1.00 93.06 77 HIS A O 1
ATOM 608 N N . ASN A 1 78 ? -14.392 -9.848 9.186 1.00 90.94 78 ASN A N 1
ATOM 609 C CA . ASN A 1 78 ? -14.686 -8.598 8.488 1.00 90.94 78 ASN A CA 1
ATOM 610 C C . ASN A 1 78 ? -14.939 -8.855 6.990 1.00 90.94 78 ASN A C 1
ATOM 612 O O . ASN A 1 78 ? -14.704 -9.946 6.478 1.00 90.94 78 ASN A O 1
ATOM 616 N N . ARG A 1 79 ? -15.378 -7.825 6.253 1.00 91.50 79 ARG A N 1
ATOM 617 C CA . ARG A 1 79 ? -15.674 -7.937 4.811 1.00 91.50 79 ARG A CA 1
ATOM 618 C C . ARG A 1 79 ? -14.476 -8.420 3.978 1.00 91.50 79 ARG A C 1
ATOM 620 O O . ARG A 1 79 ? -14.690 -9.070 2.963 1.00 91.50 79 ARG A O 1
ATOM 627 N N . THR A 1 80 ? -13.241 -8.116 4.389 1.00 89.62 80 THR A N 1
ATOM 628 C CA . THR A 1 80 ? -12.028 -8.528 3.657 1.00 89.62 80 THR A CA 1
ATOM 629 C C . THR A 1 80 ? -11.711 -10.013 3.813 1.00 89.62 80 THR A C 1
ATOM 631 O O . THR A 1 80 ? -11.101 -10.581 2.918 1.00 89.62 80 THR A O 1
ATOM 634 N N . ASN A 1 81 ? -12.138 -10.637 4.915 1.00 89.44 81 ASN A N 1
ATOM 635 C CA . ASN A 1 81 ? -11.883 -12.048 5.221 1.00 89.44 81 ASN A CA 1
ATOM 636 C C . ASN A 1 81 ? -13.151 -12.908 5.073 1.00 89.44 81 ASN A C 1
ATOM 638 O O . ASN A 1 81 ? -13.197 -14.032 5.562 1.00 89.44 81 ASN A O 1
ATOM 642 N N . CYS A 1 82 ? -14.203 -12.366 4.456 1.00 93.12 82 CYS A N 1
ATOM 643 C CA . CYS A 1 82 ? -15.460 -13.073 4.260 1.00 93.12 82 CYS A CA 1
ATOM 644 C C . CYS A 1 82 ? -15.326 -14.083 3.118 1.00 93.12 82 CYS A C 1
ATOM 646 O O . CYS A 1 82 ? -14.982 -13.707 1.995 1.00 93.12 82 CYS A O 1
ATOM 648 N N . THR A 1 83 ? -15.627 -15.345 3.415 1.00 94.31 83 THR A N 1
ATOM 649 C CA . THR A 1 83 ? -15.595 -16.471 2.470 1.00 94.31 83 THR A CA 1
ATOM 650 C C . THR A 1 83 ? -16.889 -16.623 1.676 1.00 94.31 83 THR A C 1
ATOM 652 O O . THR A 1 83 ? -16.912 -17.349 0.688 1.00 94.31 83 THR A O 1
ATOM 655 N N . VAL A 1 84 ? -17.957 -15.922 2.073 1.00 92.56 84 VAL A N 1
ATOM 656 C CA . VAL A 1 84 ? -19.225 -15.923 1.337 1.00 92.56 84 VAL A CA 1
ATOM 657 C C . VAL A 1 84 ? -19.017 -15.241 -0.023 1.00 92.56 84 VAL A C 1
ATOM 659 O O . VAL A 1 84 ? -18.448 -14.133 -0.047 1.00 92.56 84 VAL A O 1
ATOM 662 N N . PRO A 1 85 ? -19.449 -15.876 -1.131 1.00 85.62 85 PRO A N 1
ATOM 663 C CA . PRO A 1 85 ? -19.351 -15.305 -2.470 1.00 85.62 85 PRO A CA 1
ATOM 664 C C . PRO A 1 85 ? -20.119 -13.979 -2.585 1.00 85.62 85 PRO A C 1
ATOM 666 O O . PRO A 1 85 ? -20.961 -13.650 -1.746 1.00 85.62 85 PRO A O 1
ATOM 669 N N . ILE A 1 86 ? -19.744 -13.183 -3.589 1.00 79.75 86 ILE A N 1
ATOM 670 C CA . ILE A 1 86 ? -20.411 -11.918 -3.939 1.00 79.75 86 ILE A CA 1
ATOM 671 C C . ILE A 1 86 ? -21.600 -12.222 -4.839 1.00 79.75 86 ILE A C 1
ATOM 673 O O . ILE A 1 86 ? -21.413 -13.050 -5.755 1.00 79.75 86 ILE A O 1
#

Secondary structure (DSSP, 8-state):
-PPPHHHHHTSS-SS-PPPGGG----HHHHT--PPPP--PPPPPPPPPPPPPPTT--PPP----PPPBPTTT--BS--GGG--S--